Protein AF-A0A966MAI4-F1 (afdb_monomer_lite)

Secondary structure (DSSP, 8-state):
--------GGGGT--HHHHHHHHHHHHHT---S-SBHHHHHTSGGG---TTTT---S---B--S--EEEEETTEEEEEES-TTS----TTHHHHHHHHHHHHHHHTTSSS-TTSBGGGT--SSTT-STTTTT-BHHHHHTT-----SEETTEEGGGGTT--SSS-GGGGGGTTS--PPPPTT-

Structure (mmCIF, N/CA/C/O backbone):
data_AF-A0A966MAI4-F1
#
_entry.id   AF-A0A966MAI4-F1
#
loop_
_atom_site.group_PDB
_atom_site.id
_atom_site.type_symbol
_atom_site.label_atom_id
_atom_site.label_alt_id
_atom_site.label_comp_id
_atom_site.label_asym_id
_atom_site.label_entity_id
_atom_site.label_seq_id
_atom_site.pdbx_PDB_ins_code
_atom_site.Cartn_x
_atom_site.Cartn_y
_atom_site.Cartn_z
_atom_site.occupancy
_atom_site.B_iso_or_equiv
_atom_site.auth_seq_id
_atom_site.auth_comp_id
_atom_site.auth_asym_id
_atom_site.auth_atom_id
_atom_site.pdbx_PDB_model_num
ATOM 1 N N . MET A 1 1 ? -25.327 11.220 2.462 1.00 47.00 1 MET A N 1
ATOM 2 C CA . MET A 1 1 ? -24.409 10.538 3.396 1.00 47.00 1 MET A CA 1
ATOM 3 C C . MET A 1 1 ? -25.186 9.430 4.073 1.00 47.00 1 MET A C 1
ATOM 5 O O . MET A 1 1 ? -26.296 9.692 4.524 1.00 47.00 1 MET A O 1
ATOM 9 N N . LEU A 1 2 ? -24.660 8.207 4.081 1.00 50.66 2 LEU A N 1
ATOM 10 C CA . LEU A 1 2 ? -25.237 7.120 4.867 1.00 50.66 2 LEU A CA 1
ATOM 11 C C . LEU A 1 2 ? -24.965 7.445 6.340 1.00 50.66 2 LEU A C 1
ATOM 13 O O . LEU A 1 2 ? -23.823 7.390 6.777 1.00 50.66 2 LEU A O 1
ATOM 17 N N . SER A 1 3 ? -25.990 7.848 7.090 1.00 61.38 3 SER A N 1
ATOM 18 C CA . SER A 1 3 ? -25.879 7.924 8.547 1.00 61.38 3 SER A CA 1
ATOM 19 C C . SER A 1 3 ? -25.744 6.492 9.056 1.00 61.38 3 SER A C 1
ATOM 21 O O . SER A 1 3 ? -26.707 5.727 9.029 1.00 61.38 3 SER A O 1
ATOM 23 N N . LEU A 1 4 ? -24.530 6.095 9.438 1.00 68.56 4 LEU A N 1
ATOM 24 C CA . LEU A 1 4 ? -24.312 4.815 10.098 1.00 68.56 4 LEU A CA 1
ATOM 25 C C . LEU A 1 4 ? -24.897 4.921 11.509 1.00 68.56 4 LEU A C 1
ATOM 27 O O . LEU A 1 4 ? -24.335 5.589 12.375 1.00 68.56 4 LEU A O 1
ATOM 31 N N . SER A 1 5 ? -26.045 4.290 11.739 1.00 84.00 5 SER A N 1
ATOM 32 C CA . SER A 1 5 ? -26.618 4.184 13.078 1.00 84.00 5 SER A CA 1
ATOM 33 C C . SER A 1 5 ? -25.740 3.272 13.933 1.00 84.00 5 SER A C 1
ATOM 35 O O . SER A 1 5 ? -25.542 2.105 13.585 1.00 84.00 5 SER A O 1
ATOM 37 N N . SER A 1 6 ? -25.221 3.787 15.045 1.00 90.12 6 SER A N 1
ATOM 38 C CA . SER A 1 6 ? -24.519 2.967 16.030 1.00 90.12 6 SER A CA 1
ATOM 39 C C . SER A 1 6 ? -25.505 2.206 16.913 1.00 90.12 6 SER A C 1
ATOM 41 O O . SER A 1 6 ? -26.559 2.738 17.265 1.00 90.12 6 SER A O 1
ATOM 43 N N . ILE A 1 7 ? -25.133 0.998 17.321 1.00 94.50 7 ILE A N 1
ATOM 44 C CA . ILE A 1 7 ? -25.847 0.226 18.342 1.00 94.50 7 ILE A CA 1
ATOM 45 C C . ILE A 1 7 ? -25.054 0.187 19.648 1.00 94.50 7 ILE A C 1
ATOM 47 O O . ILE A 1 7 ? -23.832 0.344 19.650 1.00 94.50 7 ILE A O 1
ATOM 51 N N . GLU A 1 8 ? -25.750 -0.089 20.751 1.00 95.12 8 GLU A N 1
ATOM 52 C CA . GLU A 1 8 ? -25.111 -0.255 22.056 1.00 95.12 8 GLU A CA 1
ATOM 53 C C . GLU A 1 8 ? -24.144 -1.453 22.042 1.00 95.12 8 GLU A C 1
ATOM 55 O O . GLU A 1 8 ? -24.546 -2.560 21.650 1.00 95.12 8 GLU A O 1
ATOM 60 N N . PRO A 1 9 ? -22.887 -1.298 22.492 1.00 95.38 9 PRO A N 1
ATOM 61 C CA . PRO A 1 9 ? -21.878 -2.358 22.395 1.00 95.38 9 PRO A CA 1
ATOM 62 C C . PRO A 1 9 ? -22.282 -3.675 23.083 1.00 95.38 9 PRO A C 1
ATOM 64 O O . PRO A 1 9 ? -21.937 -4.765 22.609 1.00 95.38 9 PRO A O 1
ATOM 67 N N . GLN A 1 10 ? -23.088 -3.605 24.145 1.00 96.38 10 GLN A N 1
ATOM 68 C CA . GLN A 1 10 ? -23.608 -4.763 24.877 1.00 96.38 10 GLN A CA 1
ATOM 69 C C . GLN A 1 10 ? -24.490 -5.657 23.997 1.00 96.38 10 GLN A C 1
ATOM 71 O O . GLN A 1 10 ? -24.468 -6.877 24.164 1.00 96.38 10 GLN A O 1
ATOM 76 N N . GLN A 1 11 ? -25.205 -5.093 23.015 1.00 95.69 11 GLN A N 1
ATOM 77 C CA . GLN A 1 11 ? -26.067 -5.856 22.101 1.00 95.69 11 GLN A CA 1
ATOM 78 C C . GLN A 1 11 ? -25.271 -6.827 21.218 1.00 95.69 11 GLN A C 1
ATOM 80 O O . GLN A 1 11 ? -25.798 -7.836 20.753 1.00 95.69 11 GLN A O 1
ATOM 85 N N . VAL A 1 12 ? -23.975 -6.567 21.027 1.00 95.69 12 VAL A N 1
ATOM 86 C CA . VAL A 1 12 ? -23.047 -7.458 20.317 1.00 95.69 12 VAL A CA 1
ATOM 87 C C . VAL A 1 12 ? -22.003 -8.082 21.244 1.00 95.69 12 VAL A C 1
ATOM 89 O O . VAL A 1 12 ? -20.982 -8.595 20.780 1.00 95.69 12 VAL A O 1
ATOM 92 N N . GLY A 1 13 ? -22.270 -8.092 22.554 1.00 95.81 13 GLY A N 1
ATOM 93 C CA . GLY A 1 13 ? -21.437 -8.741 23.565 1.00 95.81 13 GLY A CA 1
ATOM 94 C C . GLY A 1 13 ? -20.098 -8.043 23.806 1.00 95.81 13 GLY A C 1
ATOM 95 O O . GLY A 1 13 ? -19.108 -8.713 24.110 1.00 95.81 13 GLY A O 1
ATOM 96 N N . VAL A 1 14 ? -20.019 -6.727 23.590 1.00 97.19 14 VAL A N 1
ATOM 97 C CA . VAL A 1 14 ? -18.867 -5.889 23.959 1.00 97.19 14 VAL A CA 1
ATOM 98 C C . VAL A 1 14 ? -19.176 -5.183 25.279 1.00 97.19 14 VAL A C 1
ATOM 100 O O . VAL A 1 14 ? -20.258 -4.634 25.455 1.00 97.19 14 VAL A O 1
ATOM 103 N N . GLN A 1 15 ? -18.223 -5.189 26.211 1.00 97.56 15 GLN A N 1
ATOM 104 C CA . GLN A 1 15 ? -18.342 -4.453 27.472 1.00 97.56 15 GLN A 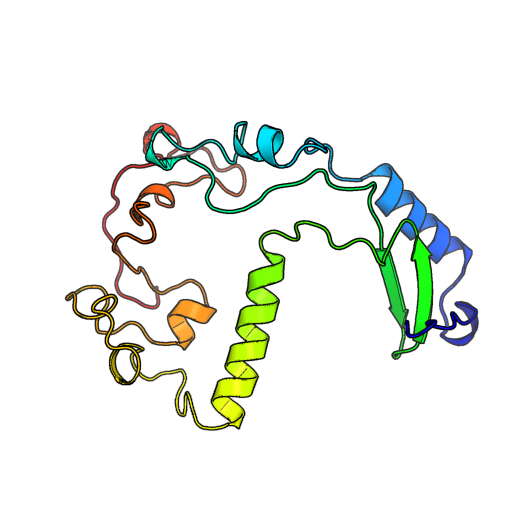CA 1
ATOM 105 C C . GLN A 1 15 ? -17.923 -2.988 27.265 1.00 97.56 15 GLN A C 1
ATOM 107 O O . GLN A 1 15 ? -16.791 -2.739 26.845 1.00 97.56 15 GLN A O 1
ATOM 112 N N . GLU A 1 16 ? -18.800 -2.031 27.591 1.00 95.62 16 GLU A N 1
ATOM 113 C CA . GLU A 1 16 ? -18.567 -0.589 27.361 1.00 95.62 16 GLU A CA 1
ATOM 114 C C . GLU A 1 16 ? -17.293 -0.073 28.038 1.00 95.62 16 GLU A C 1
ATOM 116 O O . GLU A 1 16 ? -16.552 0.719 27.459 1.00 95.62 16 GLU A O 1
ATOM 121 N N . GLU A 1 17 ? -17.000 -0.543 29.254 1.00 97.31 17 GLU A N 1
ATOM 122 C CA . GLU A 1 17 ? -15.830 -0.086 30.006 1.00 97.31 17 GLU A CA 1
ATOM 123 C C . GLU A 1 17 ? -14.518 -0.496 29.319 1.00 97.31 17 GLU A C 1
ATOM 125 O O . GLU A 1 17 ? -13.600 0.314 29.183 1.00 97.31 17 GLU A O 1
ATOM 130 N N . LEU A 1 18 ? -14.431 -1.741 28.836 1.00 97.62 18 LEU A N 1
ATOM 131 C CA . LEU A 1 18 ? -13.253 -2.232 28.118 1.00 97.62 18 LEU A CA 1
ATOM 132 C C . LEU A 1 18 ? -13.105 -1.547 26.756 1.00 97.62 18 LEU A C 1
ATOM 134 O O . LEU A 1 18 ? -11.994 -1.183 26.373 1.00 97.62 18 LEU A O 1
ATOM 138 N N . LEU A 1 19 ? -14.221 -1.322 26.054 1.00 97.19 19 LEU A N 1
ATOM 139 C CA . LEU A 1 19 ? -14.237 -0.578 24.796 1.00 97.19 19 LEU A CA 1
ATOM 140 C C . LEU A 1 19 ? -13.724 0.853 24.991 1.00 97.19 19 LEU A C 1
ATOM 142 O O . LEU A 1 19 ? -12.859 1.310 24.247 1.00 97.19 19 LEU A O 1
ATOM 146 N N . SER A 1 20 ? -14.205 1.535 26.030 1.00 96.88 20 SER A N 1
ATOM 147 C CA . SER A 1 20 ? -13.781 2.894 26.369 1.00 96.88 20 SER A CA 1
ATOM 148 C C . SER A 1 20 ? -12.290 2.959 26.705 1.00 96.88 20 SER A C 1
ATOM 150 O O . SER A 1 20 ? -11.601 3.866 26.240 1.00 96.88 20 SER A O 1
ATOM 152 N N . LYS A 1 21 ? -11.757 1.974 27.446 1.00 98.25 21 LYS A N 1
ATOM 153 C CA . LYS A 1 21 ? -10.312 1.865 27.722 1.00 98.25 21 LYS A CA 1
ATOM 154 C C . LYS A 1 21 ? -9.496 1.672 26.441 1.00 98.25 21 LYS A C 1
ATOM 156 O O . LYS A 1 21 ? -8.474 2.332 26.283 1.00 98.25 21 LYS A O 1
ATOM 161 N N . ALA A 1 22 ? -9.951 0.821 25.520 1.00 97.19 22 ALA A N 1
ATOM 162 C CA . ALA A 1 22 ? -9.273 0.591 24.243 1.00 97.19 22 ALA A CA 1
ATOM 163 C C . ALA A 1 22 ? -9.257 1.848 23.355 1.00 97.19 22 ALA A C 1
ATOM 165 O O . ALA A 1 22 ? -8.225 2.186 22.781 1.00 97.19 22 ALA A O 1
ATOM 166 N N . ILE A 1 23 ? -10.375 2.577 23.284 1.00 97.38 23 ILE A N 1
ATOM 167 C CA . ILE A 1 23 ? -10.464 3.832 22.523 1.00 97.38 23 ILE A CA 1
ATOM 168 C C . ILE A 1 23 ? -9.572 4.900 23.144 1.00 97.38 23 ILE A C 1
ATOM 170 O O . ILE A 1 23 ? -8.817 5.556 22.430 1.00 97.38 23 ILE A O 1
ATOM 174 N N . LYS A 1 24 ? -9.608 5.046 24.474 1.00 97.81 24 LYS A N 1
ATOM 175 C CA . LYS A 1 24 ? -8.710 5.962 25.176 1.00 97.81 24 LYS A CA 1
ATOM 176 C C . LYS A 1 24 ? -7.249 5.628 24.883 1.00 97.81 24 LYS A C 1
ATOM 178 O O . LYS A 1 24 ? -6.490 6.529 24.557 1.00 97.81 24 LYS A O 1
ATOM 183 N N . PHE A 1 25 ? -6.874 4.350 24.934 1.00 97.62 25 PHE A N 1
ATOM 184 C CA . PHE A 1 25 ? -5.523 3.922 24.587 1.00 97.62 25 PHE A CA 1
ATOM 185 C C . PHE A 1 25 ? -5.145 4.327 23.155 1.00 97.62 25 PHE A C 1
ATOM 187 O O . PHE A 1 25 ? -4.063 4.869 22.954 1.00 97.62 25 PHE A O 1
ATOM 194 N N . ALA A 1 26 ? -6.028 4.124 22.172 1.00 96.38 26 ALA A N 1
ATOM 195 C CA . ALA A 1 26 ? -5.772 4.521 20.787 1.00 96.38 26 ALA A CA 1
ATOM 196 C C . ALA A 1 26 ? -5.602 6.044 20.623 1.00 96.38 26 ALA A C 1
ATOM 198 O O . ALA A 1 26 ? -4.718 6.482 19.892 1.00 96.38 26 ALA A O 1
ATOM 199 N N . ILE A 1 27 ? -6.418 6.843 21.319 1.00 96.12 27 ILE A N 1
ATOM 200 C CA . ILE A 1 27 ? -6.328 8.311 21.309 1.00 96.12 27 ILE A CA 1
ATOM 201 C C . ILE A 1 27 ? -5.032 8.784 21.981 1.00 96.12 27 ILE A C 1
ATOM 203 O O . ILE A 1 27 ? -4.331 9.632 21.435 1.00 96.12 27 ILE A O 1
ATOM 207 N N . ASP A 1 28 ? -4.693 8.224 23.143 1.00 96.69 28 ASP A N 1
ATOM 208 C CA . ASP A 1 28 ? -3.509 8.616 23.914 1.00 96.69 28 ASP A CA 1
ATOM 209 C C . ASP A 1 28 ? -2.192 8.218 23.214 1.00 96.69 28 ASP A C 1
ATOM 211 O O . ASP A 1 28 ? -1.160 8.838 23.457 1.00 96.69 28 ASP A O 1
ATOM 215 N N . ASN A 1 29 ? -2.218 7.200 22.343 1.00 96.19 29 ASN A N 1
ATOM 216 C CA . ASN A 1 29 ? -1.053 6.685 21.609 1.00 96.19 29 ASN A CA 1
ATOM 217 C C . ASN A 1 29 ? -1.097 7.034 20.113 1.00 96.19 29 ASN A C 1
ATOM 219 O O . ASN A 1 29 ? -0.560 6.302 19.278 1.00 96.19 29 ASN A O 1
ATOM 223 N N . GLU A 1 30 ? -1.757 8.133 19.746 1.00 92.50 30 GLU A N 1
ATOM 224 C CA . GLU A 1 30 ? -1.787 8.564 18.354 1.00 92.50 30 GLU A CA 1
ATOM 225 C C . GLU A 1 30 ? -0.372 8.861 17.817 1.00 92.50 30 GLU A C 1
ATOM 227 O O . GLU A 1 30 ? 0.524 9.300 18.546 1.00 92.50 30 GLU A O 1
ATOM 232 N N . SER A 1 31 ? -0.182 8.656 16.508 1.00 89.69 31 SER A N 1
ATOM 233 C CA . SER A 1 31 ? 1.074 8.961 15.819 1.00 89.69 31 SER A CA 1
ATOM 234 C C . SER A 1 31 ? 1.515 10.404 16.070 1.00 89.69 31 SER A C 1
ATOM 236 O O . SER A 1 31 ? 0.743 11.342 15.858 1.00 89.69 31 SER A O 1
ATOM 238 N N . GLN A 1 32 ? 2.786 10.562 16.442 1.00 89.81 32 GLN A N 1
ATOM 239 C CA . GLN A 1 32 ? 3.456 11.853 16.629 1.00 89.81 32 GLN A CA 1
ATOM 240 C C . GLN A 1 32 ? 3.975 12.455 15.313 1.00 89.81 32 GLN A C 1
ATOM 242 O O . GLN A 1 32 ? 4.616 13.501 15.324 1.00 89.81 32 GLN A O 1
ATOM 247 N N . MET A 1 33 ? 3.720 11.799 14.174 1.00 88.75 33 MET A N 1
ATOM 248 C CA . MET A 1 33 ? 4.070 12.329 12.858 1.00 88.75 33 MET A CA 1
ATOM 249 C C . MET A 1 33 ? 3.431 13.704 12.648 1.00 88.75 33 MET A C 1
ATOM 251 O O . MET A 1 33 ? 2.268 13.909 13.027 1.00 88.75 33 MET A O 1
ATOM 255 N N . ASP A 1 34 ? 4.180 14.601 11.999 1.00 91.50 34 ASP A N 1
ATOM 256 C CA . ASP A 1 34 ? 3.735 15.957 11.687 1.00 91.50 34 ASP A CA 1
ATOM 257 C C . ASP A 1 34 ? 2.335 15.945 11.045 1.00 91.50 34 ASP A C 1
ATOM 259 O O . ASP A 1 34 ? 1.966 15.052 10.270 1.00 91.50 34 ASP A O 1
ATOM 263 N N . ARG A 1 35 ? 1.507 16.913 11.444 1.00 92.19 35 ARG A N 1
ATOM 264 C CA . ARG A 1 35 ? 0.163 17.080 10.889 1.00 92.19 35 ARG A CA 1
ATOM 265 C C . ARG A 1 35 ? 0.230 17.631 9.475 1.00 92.19 35 ARG A C 1
ATOM 267 O O . ARG A 1 35 ? -0.678 17.359 8.695 1.00 92.19 35 ARG A O 1
ATOM 274 N N . ASP A 1 36 ? 1.267 18.393 9.149 1.00 93.56 36 ASP A N 1
ATOM 275 C CA . ASP A 1 36 ? 1.599 18.737 7.776 1.00 93.56 36 ASP A CA 1
ATOM 276 C C . ASP A 1 36 ? 2.284 17.542 7.099 1.00 93.56 36 ASP A C 1
ATOM 278 O O . ASP A 1 36 ? 3.446 17.235 7.359 1.00 93.56 36 ASP A O 1
ATOM 282 N N . ILE A 1 37 ? 1.553 16.852 6.219 1.00 92.56 37 ILE A N 1
ATOM 283 C CA . ILE A 1 37 ? 2.092 15.700 5.487 1.00 92.56 37 ILE A CA 1
ATOM 284 C C . ILE A 1 37 ? 3.232 16.112 4.549 1.00 92.56 37 ILE A C 1
ATOM 286 O O . ILE A 1 37 ? 4.140 15.317 4.335 1.00 92.56 37 ILE A O 1
ATOM 290 N N . GLY A 1 38 ? 3.225 17.336 4.012 1.00 91.38 38 GLY A N 1
ATOM 291 C CA . GLY A 1 38 ? 4.340 17.828 3.205 1.00 91.38 38 GLY A CA 1
ATOM 292 C C . GLY A 1 38 ? 5.617 17.895 4.035 1.00 91.38 38 GLY A C 1
ATOM 293 O O . GLY A 1 38 ? 6.613 17.269 3.681 1.00 91.38 38 GLY A O 1
ATOM 294 N N . ALA A 1 39 ? 5.545 18.548 5.197 1.00 90.44 39 ALA A N 1
ATOM 295 C CA . ALA A 1 39 ? 6.676 18.639 6.118 1.00 90.44 39 ALA A CA 1
ATOM 296 C C . ALA A 1 39 ? 7.107 17.270 6.680 1.00 90.44 39 ALA A C 1
ATOM 298 O O . ALA A 1 39 ? 8.298 17.053 6.910 1.00 90.44 39 ALA A O 1
ATOM 299 N N . ALA A 1 40 ? 6.163 16.342 6.890 1.00 89.19 40 ALA A N 1
ATOM 300 C CA . ALA A 1 40 ? 6.459 14.975 7.320 1.00 89.19 40 ALA A CA 1
ATOM 301 C C . ALA A 1 40 ? 7.265 14.196 6.270 1.00 89.19 40 ALA A C 1
ATOM 303 O O . ALA A 1 40 ? 8.167 13.449 6.632 1.00 89.19 40 ALA A O 1
ATOM 304 N N . LEU A 1 41 ? 6.942 14.360 4.983 1.00 87.69 41 LEU A N 1
ATOM 305 C CA . LEU A 1 41 ? 7.624 13.668 3.885 1.00 87.69 41 LEU A CA 1
ATOM 306 C C . LEU A 1 41 ? 9.024 14.230 3.606 1.00 87.69 41 LEU A C 1
ATOM 308 O O . LEU A 1 41 ? 9.886 13.503 3.127 1.00 87.69 41 LEU A O 1
ATOM 312 N N . GLU A 1 42 ? 9.271 15.498 3.934 1.00 84.31 42 GLU A N 1
ATOM 313 C CA . GLU A 1 42 ? 10.581 16.144 3.775 1.00 84.31 42 GLU A CA 1
ATOM 314 C C . GLU A 1 42 ? 11.595 15.770 4.870 1.00 84.31 42 GLU A C 1
ATOM 316 O O . GLU A 1 42 ? 12.739 16.218 4.819 1.00 84.31 42 GLU A O 1
ATOM 321 N N . LYS A 1 43 ? 11.199 14.992 5.886 1.00 78.38 43 LYS A N 1
ATOM 322 C CA . LYS A 1 43 ? 12.019 14.729 7.076 1.00 78.38 43 LYS A CA 1
ATOM 323 C C . LYS A 1 43 ? 12.004 13.255 7.483 1.00 78.38 43 LYS A C 1
ATOM 325 O O . LYS A 1 43 ? 11.044 12.519 7.261 1.00 78.38 43 LYS A O 1
ATOM 330 N N . GLY A 1 44 ? 13.051 12.836 8.191 1.00 69.69 44 GLY A N 1
ATOM 331 C CA . GLY A 1 44 ? 13.091 11.547 8.887 1.00 69.69 44 GLY A CA 1
ATOM 332 C C . GLY A 1 44 ? 13.101 10.346 7.938 1.00 69.69 44 GLY A C 1
ATOM 333 O O . GLY A 1 44 ? 13.834 10.324 6.956 1.00 69.69 44 GLY A O 1
ATOM 334 N N . HIS A 1 45 ? 12.286 9.326 8.226 1.00 67.12 45 HIS A N 1
ATOM 335 C CA . HIS A 1 45 ? 12.257 8.062 7.468 1.00 67.12 45 HIS A CA 1
ATOM 336 C C . HIS A 1 45 ? 11.797 8.197 6.003 1.00 67.12 45 HIS A C 1
ATOM 338 O O . HIS A 1 45 ? 11.971 7.267 5.209 1.00 67.12 45 HIS A O 1
ATOM 344 N N . PHE A 1 46 ? 11.192 9.332 5.644 1.00 75.75 46 PHE A N 1
ATOM 345 C CA . PHE A 1 46 ? 10.694 9.604 4.296 1.00 75.75 46 PHE A CA 1
ATOM 346 C C . PHE A 1 46 ? 11.672 10.413 3.438 1.00 75.75 46 PHE A C 1
ATOM 348 O O . PHE A 1 46 ? 11.477 10.500 2.230 1.00 75.75 46 PHE A O 1
ATOM 355 N N . GLU A 1 47 ? 12.727 10.969 4.039 1.00 75.06 47 GLU A N 1
ATOM 356 C CA . GLU A 1 47 ? 13.698 11.803 3.336 1.00 75.06 47 GLU A CA 1
ATOM 357 C C . GLU A 1 47 ? 14.505 10.955 2.349 1.00 75.06 47 GLU A C 1
ATOM 359 O O . GLU A 1 47 ? 15.270 10.090 2.771 1.00 75.06 47 GLU A O 1
ATOM 364 N N . GLU A 1 48 ? 14.353 11.201 1.048 1.00 74.75 48 GLU A N 1
ATOM 365 C CA . GLU A 1 48 ? 15.192 10.611 -0.003 1.00 74.75 48 GLU A CA 1
ATOM 366 C C . GLU A 1 48 ? 16.144 11.666 -0.596 1.00 74.75 48 GLU A C 1
ATOM 368 O O . GLU A 1 48 ? 15.813 12.858 -0.599 1.00 74.75 48 GLU A O 1
ATOM 373 N N . PRO A 1 49 ? 17.293 11.265 -1.178 1.00 72.69 49 PRO A N 1
ATOM 374 C CA . PRO A 1 49 ? 18.231 12.201 -1.794 1.00 72.69 49 PRO A CA 1
ATOM 375 C C . PRO A 1 49 ? 17.569 13.077 -2.867 1.00 72.69 49 PRO A C 1
ATOM 377 O O . PRO A 1 49 ? 16.853 12.586 -3.743 1.00 72.69 49 PRO A O 1
ATOM 380 N N . TRP A 1 50 ? 17.828 14.384 -2.846 1.00 60.94 50 TRP A N 1
ATOM 381 C CA . TRP A 1 50 ? 17.349 15.305 -3.884 1.00 60.94 50 TRP A CA 1
ATOM 382 C C . TRP A 1 50 ? 18.140 15.103 -5.196 1.00 60.94 50 TRP A C 1
ATOM 384 O O . TRP A 1 50 ? 19.356 14.916 -5.122 1.00 60.94 50 TRP A O 1
ATOM 394 N N . PRO A 1 51 ? 17.523 15.148 -6.401 1.00 69.81 51 PRO A N 1
ATOM 395 C CA . PRO A 1 51 ? 16.120 15.464 -6.725 1.00 69.81 51 PRO A CA 1
ATOM 396 C C . PRO A 1 51 ? 15.115 14.313 -6.588 1.00 69.81 51 PRO A C 1
ATOM 398 O O . PRO A 1 51 ? 13.917 14.527 -6.778 1.00 69.81 51 PRO A O 1
ATOM 401 N N . ILE A 1 52 ? 15.561 13.102 -6.264 1.00 80.50 52 ILE A N 1
ATOM 402 C CA . ILE A 1 52 ? 14.716 11.901 -6.268 1.00 80.50 52 ILE A CA 1
ATOM 403 C C . ILE A 1 52 ? 13.660 11.950 -5.156 1.00 80.50 52 ILE A C 1
ATOM 405 O O . ILE A 1 52 ? 12.540 11.486 -5.357 1.00 80.50 52 ILE A O 1
ATOM 409 N N . GLY A 1 53 ? 13.952 12.596 -4.026 1.00 79.31 53 GLY A N 1
ATOM 410 C CA . GLY A 1 53 ? 13.004 12.808 -2.927 1.00 79.31 53 GLY A CA 1
ATOM 411 C C . GLY A 1 53 ? 11.898 13.825 -3.173 1.00 79.31 53 GLY A C 1
ATOM 412 O O . GLY A 1 53 ? 11.088 14.065 -2.284 1.00 79.31 53 GLY A O 1
ATOM 413 N N . LYS A 1 54 ? 11.804 14.415 -4.370 1.00 85.88 54 LYS A N 1
ATOM 414 C CA . LYS A 1 54 ? 10.706 15.331 -4.688 1.00 85.88 54 LYS A CA 1
ATOM 415 C C . LYS A 1 54 ? 9.350 14.620 -4.574 1.00 85.88 54 LYS A C 1
ATOM 417 O O . LYS A 1 54 ? 9.098 13.642 -5.286 1.00 85.88 54 LYS A O 1
ATOM 422 N N . THR A 1 55 ? 8.465 15.155 -3.736 1.00 87.44 55 THR A N 1
ATOM 423 C CA . THR A 1 55 ? 7.075 14.701 -3.598 1.00 87.44 55 THR A CA 1
ATOM 424 C C . THR A 1 55 ? 6.330 14.791 -4.929 1.00 87.44 55 THR A C 1
ATOM 426 O O . THR A 1 55 ? 6.419 15.793 -5.644 1.00 87.44 55 THR A O 1
ATOM 429 N N . ILE A 1 56 ? 5.584 13.734 -5.259 1.00 88.12 56 ILE A N 1
ATOM 430 C CA . ILE A 1 56 ? 4.738 13.663 -6.453 1.00 88.12 56 ILE A CA 1
ATOM 431 C C . ILE A 1 56 ? 3.275 13.685 -6.017 1.00 88.12 56 ILE A C 1
ATOM 433 O O . ILE A 1 56 ? 2.853 12.865 -5.205 1.00 88.12 56 ILE A O 1
ATOM 437 N N . GLY A 1 57 ? 2.501 14.600 -6.600 1.00 90.44 57 GLY A N 1
ATOM 438 C CA . GLY A 1 57 ? 1.077 14.744 -6.317 1.00 90.44 57 GLY A CA 1
ATOM 439 C C . GLY A 1 57 ? 0.767 15.627 -5.099 1.00 90.44 57 GLY A C 1
ATOM 440 O O . GLY A 1 57 ? 1.671 16.178 -4.469 1.00 90.44 57 GLY A O 1
ATOM 441 N N . PRO A 1 58 ? -0.528 15.824 -4.804 1.00 91.19 58 PRO A N 1
ATOM 442 C CA . PRO A 1 58 ? -0.973 16.712 -3.742 1.00 91.19 58 PRO A CA 1
ATOM 443 C C . PRO A 1 58 ? -0.754 16.099 -2.356 1.00 91.19 58 PRO A C 1
ATOM 445 O O . PRO A 1 58 ? -1.007 14.917 -2.125 1.00 91.19 58 PRO A O 1
ATOM 448 N N . VAL A 1 59 ? -0.377 16.952 -1.410 1.00 92.50 59 VAL A N 1
ATOM 449 C CA . VAL A 1 59 ? -0.353 16.654 0.025 1.00 92.50 59 VAL A CA 1
ATOM 450 C C . VAL A 1 59 ? -1.235 17.657 0.759 1.00 92.50 59 VAL A C 1
ATOM 452 O O . VAL A 1 59 ? -1.518 18.741 0.248 1.00 92.50 59 VAL A O 1
ATOM 455 N N . LYS A 1 60 ? -1.707 17.290 1.948 1.00 93.25 60 LYS A N 1
ATOM 456 C CA . LYS A 1 60 ? -2.526 18.165 2.788 1.00 93.25 60 LYS A CA 1
ATOM 457 C C . LYS A 1 60 ? -2.309 17.865 4.262 1.00 93.25 60 LYS A C 1
ATOM 459 O O . LYS A 1 60 ? -1.795 16.804 4.603 1.00 93.25 60 LYS A O 1
ATOM 464 N N . HIS A 1 61 ? -2.778 18.756 5.127 1.00 94.62 61 HIS A N 1
ATOM 465 C CA . HIS A 1 61 ? -2.782 18.494 6.560 1.00 94.62 61 HIS A CA 1
ATOM 466 C C . HIS A 1 61 ? -3.723 17.340 6.926 1.00 94.62 61 HIS A C 1
ATOM 468 O O . HIS A 1 61 ? -4.864 17.272 6.442 1.00 94.62 61 HIS A O 1
ATOM 474 N N . ARG A 1 62 ? -3.253 16.473 7.828 1.00 92.31 62 ARG A N 1
ATOM 475 C CA . ARG A 1 62 ? -4.075 15.431 8.448 1.00 92.31 62 ARG A CA 1
ATOM 476 C C . ARG A 1 62 ? -4.834 15.950 9.664 1.00 92.31 62 ARG A C 1
ATOM 478 O O . ARG A 1 62 ? -4.326 16.810 10.390 1.00 92.31 62 ARG A O 1
ATOM 485 N N . LYS A 1 63 ? -6.038 15.425 9.911 1.00 91.69 63 LYS A N 1
ATOM 486 C CA . LYS A 1 63 ? -6.795 15.726 11.140 1.00 91.69 63 LYS A CA 1
ATOM 487 C C . LYS A 1 63 ? -6.287 14.883 12.310 1.00 91.69 63 LYS A C 1
ATOM 489 O O . LYS A 1 63 ? -5.370 14.078 12.152 1.00 91.69 63 LYS A O 1
ATOM 494 N N . ALA A 1 64 ? -6.842 15.129 13.500 1.00 89.88 64 ALA A N 1
ATOM 495 C CA . ALA A 1 64 ? -6.670 14.258 14.661 1.00 89.88 64 ALA A CA 1
ATOM 496 C C . ALA A 1 64 ? -7.113 12.824 14.335 1.00 89.88 64 ALA A C 1
ATOM 498 O O . ALA A 1 64 ? -7.984 12.631 13.485 1.00 89.88 64 ALA A O 1
ATOM 499 N N . GLY A 1 65 ? -6.532 11.839 15.021 1.00 91.62 65 GLY A N 1
ATOM 500 C CA . GLY A 1 65 ? -6.854 10.434 14.803 1.00 91.62 65 GLY A CA 1
ATOM 501 C C . GLY A 1 65 ? -8.352 10.163 14.946 1.00 91.62 65 GLY A C 1
ATOM 502 O O . GLY A 1 65 ? -8.983 10.570 15.925 1.00 91.62 65 GLY A O 1
ATOM 503 N N . SER A 1 66 ? -8.911 9.461 13.967 1.00 94.50 66 SER A N 1
ATOM 504 C CA . SER A 1 66 ? -10.290 8.987 13.977 1.00 94.50 66 SER A CA 1
ATOM 505 C C . SER A 1 66 ? -10.328 7.465 13.914 1.00 94.50 66 SER A C 1
ATOM 507 O O . SER A 1 66 ? -9.333 6.806 13.598 1.00 94.50 66 SER A O 1
ATOM 509 N N . GLY A 1 67 ? -11.472 6.886 14.254 1.00 94.62 67 GLY A N 1
ATOM 510 C CA . GLY A 1 67 ? -11.635 5.448 14.165 1.00 94.62 67 GLY A CA 1
ATOM 511 C C . GLY A 1 67 ? -13.077 4.997 14.234 1.00 94.62 67 GLY A C 1
ATOM 512 O O . GLY A 1 67 ? -13.972 5.713 14.686 1.00 94.62 67 GLY A O 1
ATOM 513 N N . VAL A 1 68 ? -13.276 3.779 13.747 1.00 95.50 68 VAL A N 1
ATOM 514 C CA . VAL A 1 68 ? -14.563 3.105 13.637 1.00 95.50 68 VAL A CA 1
ATOM 515 C C . VAL A 1 68 ? -14.378 1.698 14.179 1.00 95.50 68 VAL A C 1
ATOM 517 O O . VAL A 1 68 ? -13.452 0.995 13.778 1.00 95.50 68 VAL A O 1
ATOM 520 N N . ILE A 1 69 ? -15.261 1.269 15.076 1.00 96.06 69 ILE A N 1
ATOM 521 C CA . ILE A 1 69 ? -15.293 -0.117 15.540 1.00 96.06 69 ILE A CA 1
ATOM 522 C C . ILE A 1 69 ? -16.604 -0.735 15.086 1.00 96.06 69 ILE A C 1
ATOM 524 O O . ILE A 1 69 ? -17.689 -0.269 15.442 1.00 96.06 69 ILE A O 1
ATOM 528 N N . LEU A 1 70 ? -16.480 -1.813 14.314 1.00 95.19 70 LEU A N 1
ATOM 529 C CA . LEU A 1 70 ? -17.594 -2.658 13.918 1.00 95.19 70 LEU A CA 1
ATOM 530 C C . LEU A 1 70 ? -17.477 -4.022 14.591 1.00 95.19 70 LEU A C 1
ATOM 532 O O . LEU A 1 70 ? -16.389 -4.586 14.703 1.00 95.19 70 LEU A O 1
ATOM 536 N N . ARG A 1 71 ? -18.613 -4.601 14.978 1.00 94.94 71 ARG A N 1
ATOM 537 C CA . ARG A 1 71 ? -18.691 -6.003 15.399 1.00 94.94 71 ARG A CA 1
ATOM 538 C C . ARG A 1 71 ? -19.918 -6.649 14.779 1.00 94.94 71 ARG A C 1
ATOM 540 O O . ARG A 1 71 ? -21.017 -6.120 14.883 1.00 94.94 71 ARG A O 1
ATOM 547 N N . LYS A 1 72 ? -19.726 -7.801 14.125 1.00 93.25 72 LYS A N 1
ATOM 548 C CA . LYS A 1 72 ? -20.786 -8.512 13.377 1.00 93.25 72 LYS A CA 1
ATOM 549 C C . LYS A 1 72 ? -21.491 -7.612 12.343 1.00 93.25 72 LYS A C 1
ATOM 551 O 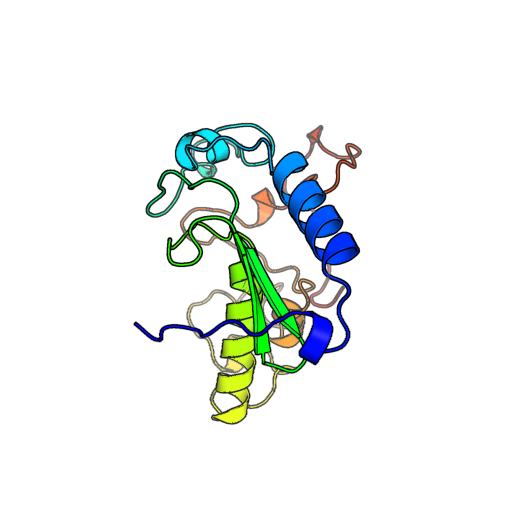O . LYS A 1 72 ? -22.707 -7.656 12.202 1.00 93.25 72 LYS A O 1
ATOM 556 N N . GLY A 1 73 ? -20.723 -6.760 11.662 1.00 93.06 73 GLY A N 1
ATOM 557 C CA . GLY A 1 73 ? -21.243 -5.814 10.668 1.00 93.06 73 GLY A CA 1
ATOM 558 C C . GLY A 1 73 ? -22.013 -4.620 11.244 1.00 93.06 73 GLY A C 1
ATOM 559 O O . GLY A 1 73 ? -22.509 -3.811 10.472 1.00 93.06 73 GLY A O 1
ATOM 560 N N . GLN A 1 74 ? -22.110 -4.487 12.570 1.00 94.06 74 GLN A N 1
ATOM 561 C CA . GLN A 1 74 ? -22.786 -3.370 13.227 1.00 94.06 74 GLN A CA 1
ATOM 562 C C . GLN A 1 74 ? -21.772 -2.353 13.738 1.00 94.06 74 GLN A C 1
ATOM 564 O O . GLN A 1 74 ? -20.777 -2.733 14.364 1.00 94.06 74 GLN A O 1
ATOM 569 N N . LEU A 1 75 ? -22.036 -1.070 13.495 1.00 95.62 75 LEU A N 1
ATOM 570 C CA . LEU A 1 75 ? -21.262 0.022 14.071 1.00 95.62 75 LEU A CA 1
ATOM 571 C C . LEU A 1 75 ? -21.551 0.113 15.570 1.00 95.62 75 LEU A C 1
ATOM 573 O O . LEU A 1 75 ? -22.709 0.227 15.959 1.00 95.62 75 LEU A O 1
ATOM 577 N N . ILE A 1 76 ? -20.513 0.107 16.404 1.00 96.19 76 ILE A N 1
ATOM 578 C CA . ILE A 1 76 ? -20.683 0.231 17.861 1.00 96.19 76 ILE A CA 1
ATOM 579 C C . ILE A 1 76 ? -20.072 1.503 18.440 1.00 96.19 76 ILE A C 1
ATOM 581 O O . ILE A 1 76 ? -20.528 1.999 19.466 1.00 96.19 76 ILE A O 1
ATOM 585 N N . LYS A 1 77 ? -19.033 2.050 17.804 1.00 96.12 77 LYS A N 1
ATOM 586 C CA . LYS A 1 77 ? -18.412 3.298 18.248 1.00 96.12 77 LYS A CA 1
ATOM 587 C C . LYS A 1 77 ? -17.619 3.946 17.128 1.00 96.12 77 LYS A C 1
ATOM 589 O O . LYS A 1 77 ? -17.007 3.256 16.311 1.00 96.12 77 LYS A O 1
ATOM 594 N N . THR A 1 78 ? -17.582 5.268 17.163 1.00 95.62 78 THR A N 1
ATOM 595 C CA . THR A 1 78 ? -16.645 6.095 16.409 1.00 95.62 78 THR A CA 1
ATOM 596 C C . THR A 1 78 ? -15.973 7.091 17.346 1.00 95.62 78 THR A C 1
ATOM 598 O O . THR A 1 78 ? -16.477 7.380 18.435 1.00 95.62 78 THR A O 1
ATOM 601 N N . TRP A 1 79 ? -14.827 7.616 16.930 1.00 95.31 79 TRP A N 1
ATOM 602 C CA . TRP A 1 79 ? -14.221 8.809 17.518 1.00 95.31 79 TRP A CA 1
ATOM 603 C C . TRP A 1 79 ? -13.514 9.613 16.427 1.00 95.31 79 TRP A C 1
ATOM 605 O O . TRP A 1 79 ? -13.149 9.067 15.384 1.00 95.31 79 TRP A O 1
ATOM 615 N N . GLY A 1 80 ? -13.319 10.909 16.671 1.00 93.81 80 GLY A N 1
ATOM 616 C CA . GLY A 1 80 ? -12.754 11.828 15.683 1.00 93.81 80 GLY A CA 1
ATOM 617 C C . GLY A 1 80 ? -13.681 12.068 14.485 1.00 93.81 80 GLY A C 1
ATOM 618 O O . GLY A 1 80 ? -14.872 11.762 14.522 1.00 93.81 80 GLY A O 1
ATOM 619 N N . ASP A 1 81 ? -13.122 12.645 13.423 1.00 93.00 81 ASP A N 1
ATOM 620 C CA . ASP A 1 81 ? -13.831 12.891 12.166 1.00 93.00 81 ASP A CA 1
ATOM 621 C C . ASP A 1 81 ? -13.575 11.735 11.190 1.00 93.00 81 ASP A C 1
ATOM 623 O O . ASP A 1 81 ? -12.536 11.676 10.532 1.00 93.00 81 ASP A O 1
ATOM 627 N N . VAL A 1 82 ? -14.504 10.781 11.150 1.00 92.88 82 VAL A N 1
ATOM 628 C CA . VAL A 1 82 ? -14.403 9.570 10.314 1.00 92.88 82 VAL A CA 1
ATOM 629 C C . VAL A 1 82 ? -14.768 9.814 8.846 1.00 92.88 82 VAL A C 1
ATOM 631 O O . VAL A 1 82 ? -14.501 8.960 8.008 1.00 92.88 82 VAL A O 1
ATOM 634 N N . GLU A 1 83 ? -15.346 10.974 8.526 1.00 92.00 83 GLU A N 1
ATOM 635 C CA . GLU A 1 83 ? -15.715 11.364 7.158 1.00 92.00 83 GLU A CA 1
ATOM 636 C C . GLU A 1 83 ? -14.600 12.173 6.476 1.00 92.00 83 GLU A C 1
ATOM 638 O O . GLU A 1 83 ? -14.633 12.423 5.267 1.00 92.00 83 GLU A O 1
ATOM 643 N N . TYR A 1 84 ? -13.587 12.604 7.233 1.00 92.25 84 TYR A N 1
ATOM 644 C CA . TYR A 1 84 ? -12.450 13.310 6.668 1.00 92.25 84 TYR A CA 1
ATOM 645 C C . TYR A 1 84 ? -11.544 12.357 5.883 1.00 92.25 84 TYR A C 1
ATOM 647 O O . TYR A 1 84 ? -10.984 11.404 6.415 1.00 92.25 84 TYR A O 1
ATOM 655 N N . VAL A 1 85 ? -11.359 12.651 4.597 1.00 91.75 85 VAL A N 1
ATOM 656 C CA . VAL A 1 85 ? -10.499 11.863 3.706 1.00 91.75 85 VAL A CA 1
ATOM 657 C C . VAL A 1 85 ? -9.034 12.153 4.011 1.00 91.75 85 VAL A C 1
ATOM 659 O O . VAL A 1 85 ? -8.516 13.160 3.543 1.00 91.75 85 VAL A O 1
ATOM 662 N N . ASP A 1 86 ? -8.358 11.312 4.783 1.00 90.81 86 ASP A N 1
ATOM 663 C CA . ASP A 1 86 ? -6.943 11.497 5.125 1.00 90.81 86 ASP A CA 1
ATOM 664 C C . ASP A 1 86 ? -5.967 10.782 4.174 1.00 90.81 86 ASP A C 1
ATOM 666 O O . ASP A 1 86 ? -6.348 9.892 3.416 1.00 90.81 86 ASP A O 1
ATOM 670 N N . MET A 1 87 ? -4.685 11.171 4.206 1.00 89.69 87 MET A N 1
ATOM 671 C CA . MET A 1 87 ? -3.617 10.386 3.572 1.00 89.69 87 MET A CA 1
ATOM 672 C C . MET A 1 87 ? -3.445 9.074 4.346 1.00 89.69 87 MET A C 1
ATOM 674 O O . MET A 1 87 ? -3.078 9.086 5.519 1.00 89.69 87 MET A O 1
ATOM 678 N N . THR A 1 88 ? -3.674 7.936 3.691 1.00 89.50 88 THR A N 1
ATOM 679 C CA . THR A 1 88 ? -3.682 6.615 4.344 1.00 89.50 88 THR A CA 1
ATOM 680 C C . THR A 1 88 ? -2.410 5.788 4.111 1.00 89.50 88 THR A C 1
ATOM 682 O O . THR A 1 88 ? -2.331 4.637 4.545 1.00 89.50 88 THR A O 1
ATOM 685 N N . PHE A 1 89 ? -1.415 6.347 3.411 1.00 89.50 89 PHE A N 1
ATOM 686 C CA . PHE A 1 89 ? -0.144 5.690 3.078 1.00 89.50 89 PHE A CA 1
ATOM 687 C C . PHE A 1 89 ? -0.351 4.268 2.518 1.00 89.50 89 PHE A C 1
ATOM 689 O O . PHE A 1 89 ? -1.067 4.074 1.537 1.00 89.50 89 PHE A O 1
ATOM 696 N N . SER A 1 90 ? 0.256 3.251 3.136 1.00 92.00 90 SER A N 1
ATOM 697 C CA . SER A 1 90 ? 0.238 1.871 2.640 1.00 92.00 90 SER A CA 1
ATOM 698 C C . SER A 1 90 ? -1.117 1.164 2.733 1.00 92.00 90 SER A C 1
ATOM 700 O O . SER A 1 90 ? -1.234 0.086 2.157 1.00 92.00 90 SER A O 1
ATOM 702 N N . ILE A 1 91 ? -2.158 1.755 3.338 1.00 94.69 91 ILE A N 1
ATOM 703 C CA . ILE A 1 91 ? -3.531 1.223 3.217 1.00 94.69 91 ILE A CA 1
ATOM 704 C C . ILE A 1 91 ? -3.937 1.109 1.737 1.00 94.69 91 ILE A C 1
ATOM 706 O O . ILE A 1 91 ? -4.646 0.176 1.366 1.00 94.69 91 ILE A O 1
ATOM 710 N N . SER A 1 92 ? -3.405 1.975 0.866 1.00 93.56 92 SER A N 1
ATOM 711 C CA . SER A 1 92 ? -3.621 1.906 -0.583 1.00 93.56 92 SER A CA 1
ATOM 712 C C . SER A 1 92 ? -3.275 0.541 -1.192 1.00 93.56 92 SER A C 1
ATOM 714 O O . SER A 1 92 ? -3.916 0.130 -2.156 1.00 93.56 92 SER A O 1
ATOM 716 N N . LYS A 1 93 ? -2.318 -0.205 -0.617 1.00 94.88 93 LYS A N 1
ATOM 717 C CA . LYS A 1 93 ? -1.961 -1.556 -1.084 1.00 94.88 93 LYS A CA 1
ATOM 718 C C . LYS A 1 93 ? -3.122 -2.540 -0.916 1.00 94.88 93 LYS A C 1
ATOM 720 O O . LYS A 1 93 ? -3.359 -3.349 -1.804 1.00 94.88 93 LYS A O 1
ATOM 725 N N . SER A 1 94 ? -3.900 -2.420 0.160 1.00 96.44 94 SER A N 1
ATOM 726 C CA . SER A 1 94 ? -5.095 -3.245 0.376 1.00 96.44 94 SER A CA 1
ATOM 727 C C . SER A 1 94 ? -6.180 -2.968 -0.666 1.00 96.44 94 SER A C 1
ATOM 729 O O . SER A 1 94 ? -6.843 -3.898 -1.121 1.00 96.44 94 SER A O 1
ATOM 731 N N . TYR A 1 95 ? -6.340 -1.708 -1.090 1.00 95.62 95 TYR A N 1
ATOM 732 C CA . TYR A 1 95 ? -7.260 -1.364 -2.178 1.00 95.62 95 TYR A CA 1
ATOM 733 C C . TYR A 1 95 ? -6.802 -1.967 -3.509 1.00 95.62 95 TYR A C 1
ATOM 735 O O . TYR A 1 95 ? -7.621 -2.521 -4.235 1.00 95.62 95 TYR A O 1
ATOM 743 N N . LEU A 1 96 ? -5.497 -1.934 -3.803 1.00 95.38 96 LEU A N 1
ATOM 744 C CA . LEU A 1 96 ? -4.940 -2.573 -5.000 1.00 95.38 96 LEU A CA 1
ATOM 745 C C . LEU A 1 96 ? -5.168 -4.092 -5.000 1.00 95.38 96 LEU A C 1
ATOM 747 O O . LEU A 1 96 ? -5.563 -4.639 -6.028 1.00 95.38 96 LEU A O 1
ATOM 751 N N . SER A 1 97 ? -5.008 -4.765 -3.857 1.00 96.19 97 SER A N 1
ATOM 752 C CA . SER A 1 97 ? -5.323 -6.195 -3.727 1.00 96.19 97 SER A CA 1
ATOM 753 C C . SER A 1 97 ? -6.805 -6.496 -3.975 1.00 96.19 97 SER A C 1
ATOM 755 O O . SER A 1 97 ? -7.131 -7.507 -4.596 1.00 96.19 97 SER A O 1
ATOM 757 N N . LEU A 1 98 ? -7.715 -5.615 -3.543 1.00 97.38 98 LEU A N 1
ATOM 758 C CA . LEU A 1 98 ? -9.143 -5.752 -3.845 1.00 97.38 98 LEU A CA 1
ATOM 759 C C . LEU A 1 98 ? -9.423 -5.566 -5.343 1.00 97.38 98 LEU A C 1
ATOM 761 O O . LEU A 1 98 ? -10.118 -6.388 -5.937 1.00 97.38 98 LEU A O 1
ATOM 765 N N . CYS A 1 99 ? -8.853 -4.528 -5.965 1.00 97.44 99 CYS A N 1
ATOM 766 C CA . CYS A 1 99 ? -8.973 -4.293 -7.407 1.00 97.44 99 CYS A CA 1
ATOM 767 C C . CYS A 1 99 ? -8.450 -5.480 -8.224 1.00 97.44 99 CYS A C 1
ATOM 769 O O . CYS A 1 99 ? -9.062 -5.846 -9.223 1.00 97.44 99 CYS A O 1
ATOM 771 N N . MET A 1 100 ? -7.359 -6.114 -7.783 1.00 97.69 100 MET A N 1
ATOM 772 C CA . MET A 1 100 ? -6.856 -7.348 -8.386 1.00 97.69 100 MET A CA 1
ATOM 773 C C . MET A 1 100 ? -7.894 -8.474 -8.319 1.00 97.69 100 MET A C 1
ATOM 775 O O . MET A 1 100 ? -8.151 -9.121 -9.328 1.00 97.69 100 MET A O 1
ATOM 779 N N . GLY A 1 101 ? -8.533 -8.686 -7.164 1.00 97.56 101 GLY A N 1
ATOM 780 C CA . GLY A 1 101 ? -9.593 -9.690 -7.024 1.00 97.56 101 GLY A CA 1
ATOM 781 C C . GLY A 1 101 ? -10.764 -9.460 -7.986 1.00 97.56 101 GLY A C 1
ATOM 782 O O . GLY A 1 101 ? -11.254 -10.410 -8.595 1.00 97.56 101 GLY A O 1
ATOM 783 N N . VAL A 1 102 ? -11.162 -8.198 -8.183 1.00 98.38 102 VAL A N 1
ATOM 784 C CA . VAL A 1 102 ? -12.174 -7.817 -9.185 1.00 98.38 102 VAL A CA 1
ATOM 785 C C . VAL A 1 102 ? -11.675 -8.097 -10.607 1.00 98.38 102 VAL A C 1
ATOM 787 O O . VAL A 1 102 ? -12.384 -8.725 -11.383 1.00 98.38 102 VAL A O 1
ATOM 790 N N . ALA A 1 103 ? -10.438 -7.720 -10.942 1.00 98.12 103 ALA A N 1
ATOM 791 C CA . ALA A 1 103 ? -9.860 -7.963 -12.266 1.00 98.12 103 ALA A CA 1
ATOM 792 C C . ALA A 1 103 ? -9.745 -9.461 -12.611 1.00 98.12 103 ALA A C 1
ATOM 794 O O . ALA A 1 103 ? -9.904 -9.833 -13.775 1.00 98.12 103 ALA A O 1
ATOM 795 N N . VAL A 1 104 ? -9.493 -10.317 -11.615 1.00 98.25 104 VAL A N 1
ATOM 796 C CA . VAL A 1 104 ? -9.522 -11.780 -11.768 1.00 98.25 104 VAL A CA 1
ATOM 797 C C . VAL A 1 104 ? -10.948 -12.269 -12.009 1.00 98.25 104 VAL A C 1
ATOM 799 O O . VAL A 1 104 ? -11.183 -13.012 -12.959 1.00 98.25 104 VAL A O 1
ATOM 802 N N . ASN A 1 105 ? -11.907 -11.828 -11.188 1.00 98.25 105 ASN A N 1
ATOM 803 C CA . ASN A 1 105 ? -13.319 -12.183 -11.345 1.00 98.25 105 ASN A CA 1
ATOM 804 C C . ASN A 1 105 ? -13.865 -11.803 -12.732 1.00 98.25 105 ASN A C 1
ATOM 806 O O . ASN A 1 105 ? -14.610 -12.570 -13.338 1.00 98.25 105 ASN A O 1
ATOM 810 N N . ASP A 1 106 ? -13.453 -10.646 -13.243 1.00 98.38 106 ASP A N 1
ATOM 811 C CA . ASP A 1 106 ? -13.902 -10.115 -14.529 1.00 98.38 106 ASP A CA 1
ATOM 812 C C . ASP A 1 106 ? -13.114 -10.692 -15.722 1.00 98.38 106 ASP A C 1
ATOM 814 O O . ASP A 1 106 ? -13.364 -10.330 -16.872 1.00 98.38 106 ASP A O 1
ATOM 818 N N . GLY A 1 107 ? -12.149 -11.587 -15.477 1.00 97.75 107 GLY A N 1
ATOM 819 C CA . GLY A 1 107 ? -11.345 -12.239 -16.515 1.00 97.75 107 GLY A CA 1
ATOM 820 C C . GLY A 1 107 ? -10.309 -11.336 -17.194 1.00 97.75 107 GLY A C 1
ATOM 821 O O . GLY A 1 107 ? -9.699 -11.750 -18.179 1.00 97.75 107 GLY A O 1
ATOM 822 N N . ILE A 1 108 ? -10.079 -10.124 -16.677 1.00 98.00 108 ILE A N 1
ATOM 823 C CA . ILE A 1 108 ? -9.041 -9.201 -17.166 1.00 98.00 108 ILE A CA 1
ATOM 824 C C . ILE A 1 108 ? -7.652 -9.772 -16.861 1.00 98.00 108 ILE A C 1
ATOM 826 O O . ILE A 1 108 ? -6.761 -9.719 -17.707 1.00 98.00 108 ILE A O 1
ATOM 830 N N . ILE A 1 109 ? -7.477 -10.338 -15.662 1.00 98.12 109 ILE A N 1
ATOM 831 C CA . ILE A 1 109 ? -6.264 -11.047 -15.236 1.00 98.12 109 ILE A CA 1
ATOM 832 C C . ILE A 1 109 ? -6.658 -12.505 -14.965 1.00 98.12 109 ILE A C 1
ATOM 834 O O . ILE A 1 109 ? -7.033 -12.840 -13.845 1.00 98.12 109 ILE A O 1
ATOM 838 N N . PRO A 1 110 ? -6.628 -13.382 -15.983 1.00 96.56 110 PRO A N 1
ATOM 839 C CA . PRO A 1 110 ? -7.162 -14.738 -15.861 1.00 96.56 110 PRO A CA 1
ATOM 840 C C . PRO A 1 110 ? -6.275 -15.674 -15.028 1.00 96.56 110 PRO A C 1
ATOM 842 O O . PRO A 1 110 ? -6.758 -16.688 -14.533 1.00 96.56 110 PRO A O 1
ATOM 845 N N . ASP A 1 111 ? -4.986 -15.354 -14.880 1.00 97.88 111 ASP A N 1
ATOM 846 C CA . ASP A 1 111 ? -4.026 -16.135 -14.103 1.00 97.88 111 ASP A CA 1
ATOM 847 C C . ASP A 1 111 ? -3.027 -15.209 -13.398 1.00 97.88 111 ASP A C 1
ATOM 849 O O . ASP A 1 111 ? -2.242 -14.502 -14.035 1.00 97.88 111 ASP A O 1
ATOM 853 N N . VAL A 1 112 ? -3.039 -15.226 -12.065 1.00 98.12 112 VAL A N 1
ATOM 854 C CA . VAL A 1 112 ? -2.117 -14.428 -11.244 1.00 98.12 112 VAL A CA 1
ATOM 855 C C . VAL A 1 112 ? -0.685 -14.975 -11.257 1.00 98.12 112 VAL A C 1
ATOM 857 O O . VAL A 1 112 ? 0.252 -14.261 -10.903 1.00 98.12 112 VAL A O 1
ATOM 860 N N . HIS A 1 113 ? -0.488 -16.220 -11.684 1.00 98.38 113 HIS A N 1
ATOM 861 C CA . HIS A 1 113 ? 0.830 -16.826 -11.851 1.00 98.38 113 HIS A CA 1
ATOM 862 C C . HIS A 1 113 ? 1.401 -16.620 -13.259 1.00 98.38 113 HIS A C 1
ATOM 864 O O . HIS A 1 113 ? 2.557 -16.964 -13.505 1.00 98.38 113 HIS A O 1
ATOM 870 N N . ALA A 1 114 ? 0.646 -16.005 -14.174 1.00 98.44 114 ALA A N 1
ATOM 871 C CA . ALA A 1 114 ? 1.170 -15.614 -15.473 1.00 98.44 114 ALA A CA 1
ATOM 872 C C . ALA A 1 114 ? 2.098 -14.385 -15.353 1.00 98.44 114 ALA A C 1
ATOM 874 O O . ALA A 1 114 ? 1.850 -13.495 -14.528 1.00 98.44 114 ALA A O 1
ATOM 875 N N . PRO A 1 115 ? 3.141 -14.279 -16.201 1.00 98.50 115 PRO A N 1
ATOM 876 C CA . PRO A 1 115 ? 3.969 -13.082 -16.264 1.00 98.50 115 PRO A CA 1
ATOM 877 C C . PRO A 1 115 ? 3.152 -11.836 -16.619 1.00 98.50 115 PRO A C 1
ATOM 879 O O . PRO A 1 115 ? 2.354 -11.858 -17.561 1.00 98.50 115 PRO A O 1
ATOM 882 N N . ILE A 1 116 ? 3.397 -10.720 -15.933 1.00 98.50 116 ILE A N 1
ATOM 883 C CA . ILE A 1 116 ? 2.646 -9.461 -16.107 1.00 98.50 116 ILE A CA 1
ATOM 884 C C . ILE A 1 116 ? 2.731 -8.952 -17.549 1.00 98.50 116 ILE A C 1
ATOM 886 O O . ILE A 1 116 ? 1.734 -8.502 -18.125 1.00 98.50 116 ILE A O 1
ATOM 890 N N . ARG A 1 117 ? 3.901 -9.129 -18.176 1.00 98.12 117 ARG A N 1
ATOM 891 C CA . ARG A 1 117 ? 4.159 -8.769 -19.577 1.00 98.12 117 ARG A CA 1
ATOM 892 C C . ARG A 1 117 ? 3.231 -9.435 -20.584 1.00 98.12 117 ARG A C 1
ATOM 894 O O . ARG A 1 117 ? 3.223 -9.042 -21.746 1.00 98.12 117 ARG A O 1
ATOM 901 N N . THR A 1 118 ? 2.495 -10.483 -20.212 1.00 97.75 118 THR A N 1
ATOM 902 C CA . THR A 1 118 ? 1.507 -11.103 -21.109 1.00 97.75 118 THR A CA 1
ATOM 903 C C . THR A 1 118 ? 0.382 -10.123 -21.445 1.00 97.75 118 THR A C 1
ATOM 905 O O . THR A 1 118 ? -0.038 -10.083 -22.602 1.00 97.75 118 THR A O 1
ATOM 908 N N . ILE A 1 119 ? 0.008 -9.262 -20.493 1.00 97.62 119 ILE A N 1
ATOM 909 C CA . ILE A 1 119 ? -1.076 -8.278 -20.601 1.00 97.62 119 ILE A CA 1
ATOM 910 C C . ILE A 1 119 ? -0.522 -6.850 -20.717 1.00 97.62 119 ILE A C 1
ATOM 912 O O . ILE A 1 119 ? -0.918 -6.117 -21.619 1.00 97.62 119 ILE A O 1
ATOM 916 N N . VAL A 1 120 ? 0.412 -6.452 -19.846 1.00 97.31 120 VAL A N 1
ATOM 917 C CA . VAL A 1 120 ? 0.960 -5.082 -19.808 1.00 97.31 120 VAL A CA 1
ATOM 918 C C . VAL A 1 120 ? 2.100 -4.937 -20.822 1.00 97.31 120 VAL A C 1
ATOM 920 O O . VAL A 1 120 ? 3.018 -5.755 -20.835 1.00 97.31 120 VAL A O 1
ATOM 923 N N . LYS A 1 121 ? 2.035 -3.914 -21.690 1.00 97.25 121 LYS A N 1
ATOM 924 C CA . LYS A 1 121 ? 2.951 -3.699 -22.837 1.00 97.25 121 LYS A CA 1
ATOM 925 C C . LYS A 1 121 ? 3.637 -2.327 -22.832 1.00 97.25 121 LYS A C 1
ATOM 927 O O . LYS A 1 121 ? 3.983 -1.805 -23.885 1.00 97.25 121 LYS A O 1
ATOM 932 N N . ASP A 1 122 ? 3.796 -1.723 -21.662 1.00 96.25 122 ASP A N 1
ATOM 933 C CA . ASP A 1 122 ? 4.404 -0.395 -21.491 1.00 96.25 122 ASP A CA 1
ATOM 934 C C . ASP A 1 122 ? 5.946 -0.410 -21.473 1.00 96.25 122 ASP A C 1
ATOM 936 O O . ASP A 1 122 ? 6.572 0.637 -21.329 1.00 96.25 122 ASP A O 1
ATOM 940 N N . GLY A 1 123 ? 6.557 -1.590 -21.621 1.00 96.62 123 GLY A N 1
ATOM 941 C CA . GLY A 1 123 ? 8.004 -1.799 -21.574 1.00 96.62 123 GLY A CA 1
ATOM 942 C C . GLY A 1 123 ? 8.562 -2.089 -20.177 1.00 96.62 123 GLY A C 1
ATOM 943 O O . GLY A 1 123 ? 9.702 -2.537 -20.061 1.00 96.62 123 GLY A O 1
ATOM 944 N N . GLY A 1 124 ? 7.769 -1.926 -19.110 1.00 96.94 124 GLY A N 1
ATOM 945 C CA . GLY A 1 124 ? 8.222 -2.107 -17.724 1.00 96.94 124 GLY A CA 1
ATOM 946 C C . GLY A 1 124 ? 8.618 -3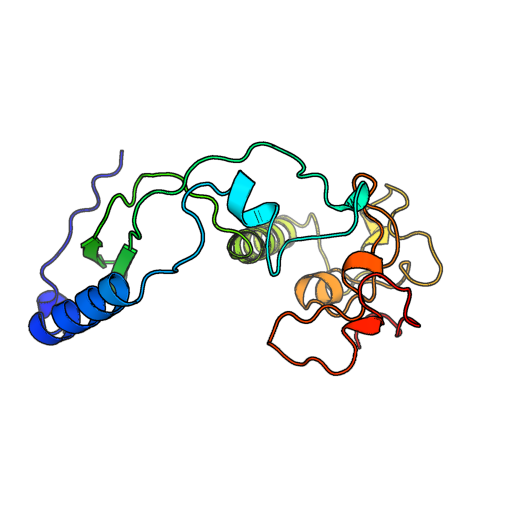.544 -17.359 1.00 96.94 124 GLY A C 1
ATOM 947 O O . GLY A 1 124 ? 9.259 -3.770 -16.333 1.00 96.94 124 GLY A O 1
ATOM 948 N N . PHE A 1 125 ? 8.269 -4.517 -18.205 1.00 98.25 125 PHE A N 1
ATOM 949 C CA . PHE A 1 125 ? 8.518 -5.947 -18.002 1.00 98.25 125 PHE A CA 1
ATOM 950 C C . PHE A 1 125 ? 9.249 -6.613 -19.182 1.00 98.25 125 PHE A C 1
ATOM 952 O O . PHE A 1 125 ? 9.125 -7.820 -19.382 1.00 98.25 125 PHE A O 1
ATOM 959 N N . ASP A 1 126 ? 9.995 -5.845 -19.982 1.00 97.81 126 ASP A N 1
ATOM 960 C CA . ASP A 1 126 ? 10.739 -6.385 -21.132 1.00 97.81 126 ASP A CA 1
ATOM 961 C C . ASP A 1 126 ? 12.189 -6.783 -20.807 1.00 97.81 126 ASP A C 1
ATOM 963 O O . ASP A 1 126 ? 12.789 -7.547 -21.564 1.00 97.81 126 ASP A O 1
ATOM 967 N N . SER A 1 127 ? 12.755 -6.308 -19.688 1.00 97.75 127 SER A N 1
ATOM 968 C CA . SER A 1 127 ? 14.126 -6.643 -19.275 1.00 97.75 127 SER A CA 1
ATOM 969 C C . SER A 1 127 ? 14.278 -8.116 -18.878 1.00 97.75 127 SER A C 1
ATOM 971 O O . SER A 1 127 ? 13.313 -8.785 -18.502 1.00 97.75 127 SER A O 1
ATOM 973 N N . GLU A 1 128 ? 15.514 -8.624 -18.906 1.00 97.88 128 GLU A N 1
ATOM 974 C CA . GLU A 1 128 ? 15.816 -9.992 -18.464 1.00 97.88 128 GLU A CA 1
ATOM 975 C C . GLU A 1 128 ? 15.423 -10.241 -17.001 1.00 97.88 128 GLU A C 1
ATOM 977 O O . GLU A 1 128 ? 14.922 -11.323 -16.695 1.00 97.88 128 GLU A O 1
ATOM 982 N N . GLN A 1 129 ? 15.583 -9.235 -16.133 1.00 97.81 129 GLN A N 1
ATOM 983 C CA . GLN A 1 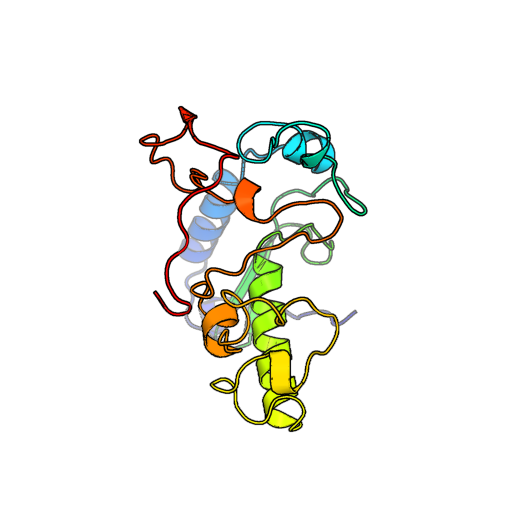129 ? 15.160 -9.282 -14.733 1.00 97.81 129 GLN A CA 1
ATOM 984 C C . GLN A 1 129 ? 13.629 -9.335 -14.608 1.00 97.81 129 GLN A C 1
ATOM 986 O O . GLN A 1 129 ? 13.087 -10.187 -13.905 1.00 97.81 129 GLN A O 1
ATOM 991 N N . ASN A 1 130 ? 12.911 -8.466 -15.329 1.00 98.44 130 ASN A N 1
ATOM 992 C CA . ASN A 1 130 ? 11.482 -8.262 -15.092 1.00 98.44 130 ASN A CA 1
ATOM 993 C C . ASN A 1 130 ? 10.571 -9.209 -15.881 1.00 98.44 130 ASN A C 1
ATOM 995 O O . ASN A 1 130 ? 9.412 -9.400 -15.507 1.00 98.44 130 ASN A O 1
ATOM 999 N N . LYS A 1 131 ? 11.049 -9.808 -16.980 1.00 98.19 131 LYS A N 1
ATOM 1000 C CA . LYS A 1 131 ? 10.188 -10.531 -17.935 1.00 98.19 131 LYS A CA 1
ATOM 1001 C C . LYS A 1 131 ? 9.431 -11.723 -17.357 1.00 98.19 131 LYS A C 1
ATOM 1003 O O . LYS A 1 131 ? 8.404 -12.113 -17.913 1.00 98.19 131 LYS A O 1
ATOM 1008 N N . ASN A 1 132 ? 9.938 -12.304 -16.274 1.00 98.12 132 ASN A N 1
ATOM 1009 C CA . ASN A 1 132 ? 9.334 -13.459 -15.614 1.00 98.12 132 ASN A CA 1
ATOM 1010 C C . ASN A 1 132 ? 8.529 -13.078 -14.362 1.00 98.12 132 ASN A C 1
ATOM 1012 O O . ASN A 1 132 ? 7.984 -13.970 -13.717 1.00 98.12 132 ASN A O 1
ATOM 1016 N N . ILE A 1 133 ? 8.429 -11.786 -14.026 1.00 98.75 133 ILE A N 1
ATOM 1017 C CA . ILE A 1 133 ? 7.649 -11.325 -12.876 1.00 98.75 133 ILE A CA 1
ATOM 1018 C C . ILE A 1 133 ? 6.168 -11.618 -13.116 1.00 98.75 133 ILE A C 1
ATOM 1020 O O . ILE A 1 133 ? 5.576 -11.184 -14.109 1.00 98.75 133 ILE A O 1
ATOM 1024 N N . THR A 1 134 ? 5.570 -12.335 -12.174 1.00 98.75 134 THR A N 1
ATOM 1025 C CA . THR A 1 134 ? 4.146 -12.685 -12.150 1.00 98.75 134 THR A CA 1
ATOM 1026 C C . THR A 1 134 ? 3.340 -11.684 -11.327 1.00 98.75 134 THR A C 1
ATOM 1028 O O . THR A 1 134 ? 3.884 -10.970 -10.477 1.00 98.75 134 THR A O 1
ATOM 1031 N N . TRP A 1 135 ? 2.021 -11.647 -11.534 1.00 98.31 135 TRP A N 1
ATOM 1032 C CA . TRP A 1 135 ? 1.134 -10.832 -10.696 1.00 98.31 135 TRP A CA 1
ATOM 1033 C C . TRP A 1 135 ? 1.241 -11.222 -9.218 1.00 98.31 135 TRP A C 1
ATOM 1035 O O . TRP A 1 135 ? 1.318 -10.346 -8.360 1.00 98.31 135 TRP A O 1
ATOM 1045 N N . ALA A 1 136 ? 1.313 -12.523 -8.924 1.00 98.06 136 ALA A N 1
ATOM 1046 C CA . ALA A 1 136 ? 1.460 -13.052 -7.572 1.00 98.06 136 ALA A CA 1
ATOM 1047 C C . ALA A 1 136 ? 2.710 -12.502 -6.866 1.00 98.06 136 ALA A C 1
ATOM 1049 O O . ALA A 1 136 ? 2.611 -12.049 -5.730 1.00 98.06 136 ALA A O 1
ATOM 1050 N N . GLN A 1 137 ? 3.855 -12.451 -7.552 1.00 98.44 137 GLN A N 1
ATOM 1051 C CA . GLN A 1 137 ? 5.101 -11.922 -6.982 1.00 98.44 137 GLN A CA 1
ATOM 1052 C C . GLN A 1 137 ? 5.020 -10.418 -6.686 1.00 98.44 137 GLN A C 1
ATOM 1054 O O . GLN A 1 137 ? 5.514 -9.966 -5.655 1.00 98.44 137 GLN A O 1
ATOM 1059 N N . MET A 1 138 ? 4.345 -9.629 -7.531 1.00 96.69 138 MET A N 1
ATOM 1060 C CA . MET A 1 138 ? 4.088 -8.212 -7.227 1.00 96.69 138 MET A CA 1
ATOM 1061 C C . MET A 1 138 ? 3.162 -8.045 -6.015 1.00 96.69 138 MET A C 1
ATOM 1063 O O . MET A 1 138 ? 3.415 -7.202 -5.158 1.00 96.69 138 MET A O 1
ATOM 1067 N N . LEU A 1 139 ? 2.110 -8.863 -5.914 1.00 96.44 139 LEU A N 1
ATOM 1068 C CA . LEU A 1 139 ? 1.149 -8.824 -4.802 1.00 96.44 139 LEU A CA 1
ATOM 1069 C C . LEU A 1 139 ? 1.750 -9.306 -3.475 1.00 96.44 139 LEU A C 1
ATOM 1071 O O . LEU A 1 139 ? 1.269 -8.924 -2.410 1.00 96.44 139 LEU A O 1
ATOM 1075 N N . GLN A 1 140 ? 2.788 -10.139 -3.539 1.00 96.19 140 GLN A N 1
ATOM 1076 C CA . GLN A 1 140 ? 3.493 -10.695 -2.383 1.00 96.19 140 GLN A CA 1
ATOM 1077 C C . GLN A 1 140 ? 4.781 -9.941 -2.042 1.00 96.19 140 GLN A C 1
ATOM 1079 O O . GLN A 1 140 ? 5.431 -10.294 -1.064 1.00 96.19 140 GLN A O 1
ATOM 1084 N N . LEU A 1 141 ? 5.112 -8.881 -2.791 1.00 94.44 141 LEU A N 1
ATOM 1085 C CA . LEU A 1 141 ? 6.313 -8.063 -2.594 1.00 94.44 141 LEU A CA 1
ATOM 1086 C C . LEU A 1 141 ? 7.627 -8.856 -2.752 1.00 94.44 141 LEU A C 1
ATOM 1088 O O . LEU A 1 141 ? 8.600 -8.581 -2.061 1.00 94.44 141 LEU A O 1
ATOM 1092 N N . THR A 1 142 ? 7.656 -9.813 -3.683 1.00 96.75 142 THR A N 1
ATOM 1093 C CA . THR A 1 142 ? 8.811 -10.689 -3.973 1.00 96.75 142 THR A CA 1
ATOM 1094 C C . THR A 1 142 ? 9.299 -10.554 -5.417 1.00 96.75 142 THR A C 1
ATOM 1096 O O . THR A 1 142 ? 9.958 -11.436 -5.953 1.00 96.75 142 THR A O 1
ATOM 1099 N N . SER A 1 143 ? 8.938 -9.478 -6.118 1.00 97.19 143 SER A N 1
ATOM 1100 C CA . SER A 1 143 ? 9.167 -9.375 -7.564 1.00 97.19 143 SER A CA 1
ATOM 1101 C C . SER A 1 143 ? 10.614 -9.119 -7.968 1.00 97.19 143 SER A C 1
ATOM 1103 O O . SER A 1 143 ? 10.972 -9.477 -9.085 1.00 97.19 143 SER A O 1
ATOM 1105 N N . GLU A 1 144 ? 11.416 -8.483 -7.105 1.00 96.06 144 GLU A N 1
ATOM 1106 C CA . GLU A 1 144 ? 12.751 -7.978 -7.467 1.00 96.06 144 GLU A CA 1
ATOM 1107 C C . GLU A 1 144 ? 12.709 -7.135 -8.760 1.00 96.06 144 GLU A C 1
ATOM 1109 O O . GLU A 1 144 ? 13.596 -7.224 -9.610 1.00 96.06 144 GLU A O 1
ATOM 1114 N N . TRP A 1 145 ? 11.628 -6.362 -8.937 1.00 97.44 145 TRP A N 1
ATOM 1115 C CA . TRP A 1 145 ? 11.443 -5.495 -10.099 1.00 97.44 145 TRP A CA 1
ATOM 1116 C C . TRP A 1 145 ? 12.499 -4.388 -10.130 1.00 97.44 145 TRP A C 1
ATOM 1118 O O . TRP A 1 145 ? 12.740 -3.739 -9.112 1.00 97.44 145 TRP A O 1
ATOM 1128 N N . GLU A 1 146 ? 13.064 -4.130 -11.310 1.00 96.56 146 GLU A N 1
ATOM 1129 C CA . GLU A 1 146 ? 13.998 -3.023 -11.545 1.00 96.56 146 GLU A CA 1
ATOM 1130 C C . GLU A 1 146 ? 13.483 -2.019 -12.576 1.00 96.56 146 GLU A C 1
ATOM 1132 O O . GLU A 1 146 ? 12.766 -2.378 -13.512 1.00 96.56 146 GLU A O 1
ATOM 1137 N N . GLY A 1 147 ? 13.904 -0.760 -12.461 1.00 95.56 147 GLY A N 1
ATOM 1138 C CA . GLY A 1 147 ? 13.568 0.277 -13.429 1.00 95.56 147 GLY A CA 1
ATOM 1139 C C . GLY A 1 147 ? 13.316 1.636 -12.792 1.00 95.56 147 GLY A C 1
ATOM 1140 O O . GLY A 1 147 ? 13.679 1.900 -11.651 1.00 95.56 147 GLY A O 1
ATOM 1141 N N . THR A 1 148 ? 12.676 2.523 -13.551 1.00 94.06 148 THR A N 1
ATOM 1142 C CA . THR A 1 148 ? 12.366 3.886 -13.107 1.00 94.06 148 THR A CA 1
ATOM 1143 C C . THR A 1 148 ? 10.886 4.176 -13.304 1.00 94.06 148 THR A C 1
ATOM 1145 O O . THR A 1 148 ? 10.373 4.025 -14.411 1.00 94.06 148 THR A O 1
ATOM 1148 N N . LEU A 1 149 ? 10.215 4.652 -12.254 1.00 92.38 149 LEU A N 1
ATOM 1149 C CA . LEU A 1 149 ? 8.836 5.139 -12.308 1.00 92.38 149 LEU A CA 1
ATOM 1150 C C . LEU A 1 149 ? 8.784 6.596 -11.847 1.00 92.38 149 LEU A C 1
ATOM 1152 O O . LEU A 1 149 ? 9.237 6.922 -10.754 1.00 92.38 149 LEU A O 1
ATOM 1156 N N . TRP A 1 150 ? 8.227 7.480 -12.679 1.00 91.25 150 TRP A N 1
ATOM 1157 C CA . TRP A 1 150 ? 8.135 8.925 -12.407 1.00 91.25 150 TRP A CA 1
ATOM 1158 C C . TRP A 1 150 ? 9.472 9.560 -11.982 1.00 91.25 150 TRP A C 1
ATOM 1160 O O . TRP A 1 150 ? 9.551 10.250 -10.965 1.00 91.25 150 TRP A O 1
ATOM 1170 N N . ASP A 1 151 ? 10.532 9.272 -12.742 1.00 89.38 151 ASP A N 1
ATOM 1171 C CA . ASP A 1 151 ? 11.914 9.704 -12.479 1.00 89.38 151 ASP A CA 1
ATOM 1172 C C . ASP A 1 151 ? 12.522 9.168 -11.168 1.00 89.38 151 ASP A C 1
ATOM 1174 O O . ASP A 1 151 ? 13.612 9.582 -10.767 1.00 89.38 151 ASP A O 1
ATOM 1178 N N . LYS A 1 152 ? 11.849 8.219 -10.504 1.00 89.81 152 LYS A N 1
ATOM 1179 C CA . LYS A 1 152 ? 12.340 7.536 -9.306 1.00 89.81 152 LYS A CA 1
ATOM 1180 C C . LYS A 1 152 ? 12.844 6.139 -9.666 1.00 89.81 152 LYS A C 1
ATOM 1182 O O . LYS A 1 152 ? 12.041 5.310 -10.095 1.00 89.81 152 LYS A O 1
ATOM 1187 N N . PRO A 1 153 ? 14.151 5.878 -9.544 1.00 92.06 153 PRO A N 1
ATOM 1188 C CA . PRO A 1 153 ? 14.703 4.562 -9.822 1.00 92.06 153 PRO A CA 1
ATOM 1189 C C . PRO A 1 153 ? 14.444 3.593 -8.660 1.00 92.06 153 PRO A C 1
ATOM 1191 O O . PRO A 1 153 ? 14.412 4.019 -7.509 1.00 92.06 153 PRO A O 1
ATOM 1194 N N . ASP A 1 154 ? 14.324 2.299 -8.951 1.00 92.12 154 ASP A N 1
ATOM 1195 C CA . ASP A 1 154 ? 14.060 1.217 -7.987 1.00 92.12 154 ASP A CA 1
ATOM 1196 C C . ASP A 1 154 ? 15.027 1.213 -6.795 1.00 92.12 154 ASP A C 1
ATOM 1198 O O . ASP A 1 154 ? 14.641 0.959 -5.654 1.00 92.12 154 ASP A O 1
ATOM 1202 N N . TRP A 1 155 ? 16.289 1.575 -7.040 1.00 89.88 155 TRP A N 1
ATOM 1203 C CA . TRP A 1 155 ? 17.345 1.437 -6.049 1.00 89.88 155 TRP A CA 1
ATOM 1204 C C . TRP A 1 155 ? 17.206 2.363 -4.840 1.00 89.88 155 TRP A C 1
ATOM 1206 O O . TRP A 1 155 ? 17.950 2.199 -3.873 1.00 89.88 155 TRP A O 1
ATOM 1216 N N . ILE A 1 156 ? 16.262 3.310 -4.848 1.00 87.19 156 ILE A N 1
ATOM 1217 C CA . ILE A 1 156 ? 15.927 4.090 -3.647 1.00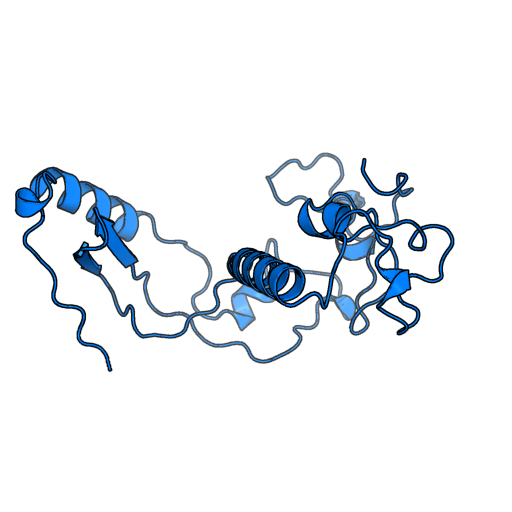 87.19 156 ILE A CA 1
ATOM 1218 C C . ILE A 1 156 ? 15.370 3.217 -2.520 1.00 87.19 156 ILE A C 1
ATOM 1220 O O . ILE A 1 156 ? 15.547 3.545 -1.349 1.00 87.19 156 ILE A O 1
ATOM 1224 N N . ASP A 1 157 ? 14.745 2.089 -2.863 1.00 84.94 157 ASP A N 1
ATOM 1225 C CA . ASP A 1 157 ? 14.207 1.141 -1.890 1.00 84.94 157 ASP A CA 1
ATOM 1226 C C . ASP A 1 157 ? 15.248 0.089 -1.464 1.00 84.94 157 ASP A C 1
ATOM 1228 O O . ASP A 1 157 ? 15.008 -0.714 -0.558 1.00 84.94 157 ASP A O 1
ATOM 1232 N N . HIS A 1 158 ? 16.445 0.101 -2.058 1.00 87.25 158 HIS A N 1
ATOM 1233 C CA . HIS A 1 158 ? 17.531 -0.793 -1.668 1.00 87.25 158 HIS A CA 1
ATOM 1234 C C . HIS A 1 158 ? 18.200 -0.344 -0.372 1.00 87.25 158 HIS A C 1
ATOM 1236 O O . HIS A 1 158 ? 18.484 0.838 -0.159 1.00 87.25 158 HIS A O 1
ATOM 1242 N N . TYR A 1 159 ? 18.487 -1.329 0.487 1.00 82.88 159 TYR A N 1
ATOM 1243 C CA . TYR A 1 159 ? 19.066 -1.123 1.819 1.00 82.88 159 TYR A CA 1
ATOM 1244 C C . TYR A 1 159 ? 18.259 -0.146 2.684 1.00 82.88 159 TYR A C 1
ATOM 1246 O O . TYR A 1 159 ? 18.800 0.505 3.579 1.00 82.88 159 TYR A O 1
ATOM 1254 N N . ARG A 1 160 ? 16.955 -0.020 2.405 1.00 78.75 160 ARG A N 1
ATOM 1255 C CA . ARG A 1 160 ? 16.075 0.852 3.165 1.00 78.75 160 ARG A CA 1
ATOM 1256 C C . ARG A 1 160 ? 15.800 0.236 4.525 1.00 78.75 160 ARG A C 1
ATOM 1258 O O . ARG A 1 160 ? 15.312 -0.887 4.626 1.00 78.75 160 ARG A O 1
ATOM 1265 N N . ASP A 1 161 ? 16.068 1.014 5.561 1.00 71.94 161 ASP A N 1
ATOM 1266 C CA . ASP 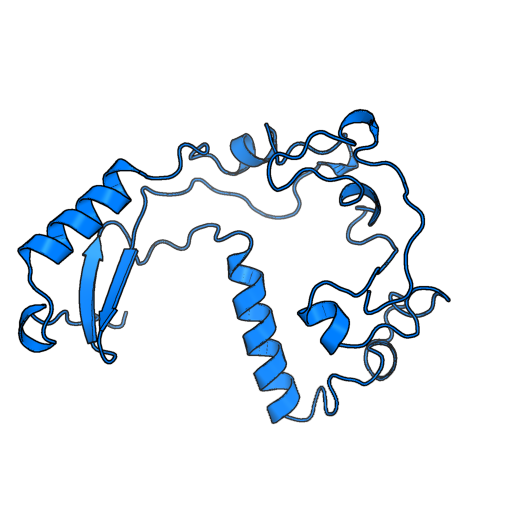A 1 161 ? 15.700 0.641 6.910 1.00 71.94 161 ASP A CA 1
ATOM 1267 C C . ASP A 1 161 ? 14.265 1.095 7.212 1.00 71.94 161 ASP A C 1
ATOM 1269 O O . ASP A 1 161 ? 13.999 2.265 7.496 1.00 71.94 161 ASP A O 1
ATOM 1273 N N . VAL A 1 162 ? 13.325 0.159 7.090 1.00 66.94 162 VAL A N 1
ATOM 1274 C CA . VAL A 1 162 ? 11.898 0.397 7.356 1.00 66.94 162 VAL A CA 1
ATOM 1275 C C . VAL A 1 162 ? 11.508 -0.033 8.781 1.00 66.94 162 VAL A C 1
ATOM 1277 O O . VAL A 1 162 ? 10.451 0.363 9.266 1.00 66.94 162 VAL A O 1
ATOM 1280 N N . ILE A 1 163 ? 12.344 -0.829 9.467 1.00 62.53 163 ILE A N 1
ATOM 1281 C CA . ILE A 1 163 ? 12.015 -1.483 10.755 1.00 62.53 163 ILE A CA 1
ATOM 1282 C C . ILE A 1 163 ? 12.978 -1.072 11.897 1.00 62.53 163 ILE A C 1
ATOM 1284 O O . ILE A 1 163 ? 12.703 -1.345 13.063 1.00 62.53 163 ILE A O 1
ATOM 1288 N N . GLY A 1 164 ? 14.062 -0.357 11.602 1.00 58.62 164 GLY A N 1
ATOM 1289 C CA . GLY A 1 164 ? 15.109 0.047 12.547 1.00 58.62 164 GLY A CA 1
ATOM 1290 C C . GLY A 1 164 ? 16.354 -0.857 12.556 1.00 58.62 164 GLY A C 1
ATOM 1291 O O . GLY A 1 164 ? 17.101 -0.829 13.537 1.00 58.62 164 GLY A O 1
ATOM 1292 N N . ASP A 1 165 ? 16.576 -1.681 11.525 1.00 56.66 165 ASP A N 1
ATOM 1293 C CA . ASP A 1 165 ? 17.805 -2.468 11.367 1.00 56.66 165 ASP A CA 1
ATOM 1294 C C . ASP A 1 165 ? 18.851 -1.678 10.565 1.00 56.66 165 ASP A C 1
ATOM 1296 O O . ASP A 1 165 ? 18.826 -1.576 9.335 1.00 56.66 165 ASP A O 1
ATOM 1300 N N . SER A 1 166 ? 19.797 -1.104 11.304 1.00 62.81 166 SER A N 1
ATOM 1301 C CA . SER A 1 166 ? 20.758 -0.116 10.814 1.00 62.81 166 SER A CA 1
ATOM 1302 C C . SER A 1 166 ? 21.964 -0.702 10.067 1.00 62.81 166 SER A C 1
ATOM 1304 O O . SER A 1 166 ? 22.876 0.039 9.695 1.00 62.81 166 SER A O 1
ATOM 1306 N N . GLN A 1 167 ? 21.988 -2.014 9.810 1.00 66.62 167 GLN A N 1
ATOM 1307 C CA . GLN A 1 167 ? 23.172 -2.727 9.309 1.00 66.62 167 GLN A CA 1
ATOM 1308 C C . GLN A 1 167 ? 23.681 -2.282 7.926 1.00 66.62 167 GLN A C 1
ATOM 1310 O O . GLN A 1 167 ? 24.815 -2.604 7.582 1.00 66.62 167 GLN A O 1
ATOM 1315 N N . ASN A 1 168 ? 22.885 -1.556 7.131 1.00 71.88 168 ASN A N 1
ATOM 1316 C CA . ASN A 1 168 ? 23.288 -1.081 5.797 1.00 71.88 168 ASN A CA 1
ATOM 1317 C C . ASN A 1 168 ? 22.868 0.372 5.502 1.00 71.88 168 ASN A C 1
ATOM 1319 O O . ASN A 1 168 ? 22.680 0.733 4.339 1.00 71.88 168 ASN A O 1
ATOM 1323 N N . LEU A 1 169 ? 22.702 1.217 6.528 1.00 72.06 169 LEU A N 1
ATOM 1324 C CA . LEU A 1 169 ? 22.297 2.620 6.328 1.00 72.06 169 LEU A CA 1
ATOM 1325 C C . LEU A 1 169 ? 23.270 3.404 5.434 1.00 72.06 169 LEU A C 1
ATOM 1327 O O . LEU A 1 169 ? 22.844 4.265 4.670 1.00 72.06 169 LEU A O 1
ATOM 1331 N N . ASP A 1 170 ? 24.561 3.079 5.495 1.00 78.69 170 ASP A N 1
ATOM 1332 C CA . ASP A 1 170 ? 25.620 3.654 4.659 1.00 78.69 170 ASP A CA 1
ATOM 1333 C C . ASP A 1 170 ? 25.441 3.355 3.162 1.00 78.69 170 ASP A C 1
ATOM 1335 O O . ASP A 1 170 ? 25.951 4.086 2.315 1.00 78.69 170 ASP A O 1
ATOM 1339 N N . LYS A 1 171 ? 24.686 2.302 2.832 1.00 79.56 171 LYS A N 1
ATOM 1340 C CA . LYS A 1 171 ? 24.391 1.867 1.461 1.00 79.56 171 LYS A CA 1
ATOM 1341 C C . LYS A 1 171 ? 23.007 2.293 0.986 1.00 79.56 171 LYS A C 1
ATOM 1343 O O . LYS A 1 171 ? 22.624 1.931 -0.130 1.00 79.56 171 LYS A O 1
ATOM 1348 N N . ARG A 1 172 ? 22.236 3.027 1.793 1.00 78.12 172 ARG A N 1
ATOM 1349 C CA . ARG A 1 172 ? 20.899 3.496 1.412 1.00 78.12 172 ARG A CA 1
ATOM 1350 C C . ARG A 1 172 ? 20.959 4.261 0.088 1.00 78.12 172 ARG A C 1
ATOM 1352 O O . ARG A 1 172 ? 21.802 5.136 -0.093 1.00 78.12 172 ARG A O 1
ATOM 1359 N N . GLY A 1 173 ? 20.054 3.936 -0.834 1.00 75.44 173 GLY A N 1
ATOM 1360 C CA . GLY A 1 173 ? 20.026 4.574 -2.152 1.00 75.44 173 GLY A CA 1
ATOM 1361 C C . GLY A 1 173 ? 21.192 4.154 -3.056 1.00 75.44 173 GLY A C 1
ATOM 1362 O O . GLY A 1 173 ? 21.565 4.887 -3.968 1.00 75.44 173 GLY A O 1
ATOM 1363 N N . SER A 1 174 ? 21.793 2.989 -2.811 1.00 83.38 174 SER A N 1
ATOM 1364 C CA . SER A 1 174 ? 22.755 2.366 -3.722 1.00 83.38 174 SER A CA 1
ATOM 1365 C C . SER A 1 174 ? 22.180 1.090 -4.331 1.00 83.38 174 SER A C 1
ATOM 1367 O O . SER A 1 174 ? 21.293 0.442 -3.774 1.00 83.38 174 SER A O 1
ATOM 1369 N N . LYS A 1 175 ? 22.687 0.698 -5.502 1.00 89.12 175 LYS A N 1
ATOM 1370 C CA . LYS A 1 175 ? 22.253 -0.543 -6.149 1.00 89.12 175 LYS A CA 1
ATOM 1371 C C . LYS A 1 175 ? 22.738 -1.759 -5.359 1.00 89.12 175 LYS A C 1
ATOM 1373 O O . LYS A 1 175 ? 23.913 -1.849 -5.003 1.00 89.12 175 LYS A O 1
ATOM 1378 N N . ARG A 1 176 ? 21.848 -2.727 -5.152 1.00 90.50 176 ARG A N 1
ATOM 1379 C CA . ARG A 1 176 ? 22.208 -4.086 -4.737 1.00 90.50 176 ARG A CA 1
ATOM 1380 C C . ARG A 1 176 ? 22.091 -5.035 -5.919 1.00 90.50 176 ARG A C 1
ATOM 1382 O O . ARG A 1 176 ? 21.410 -4.728 -6.893 1.00 90.50 176 ARG A O 1
ATOM 1389 N N . SER A 1 177 ? 22.729 -6.195 -5.820 1.00 93.12 177 SER A N 1
ATOM 1390 C CA . SER A 1 177 ? 22.429 -7.289 -6.740 1.00 93.12 177 SER A CA 1
ATOM 1391 C C . SER A 1 177 ? 21.014 -7.793 -6.461 1.00 93.12 177 SER A C 1
ATOM 1393 O O . SER A 1 177 ? 20.661 -8.068 -5.309 1.00 93.12 177 SER A O 1
ATOM 1395 N N . LEU A 1 178 ? 20.209 -7.864 -7.515 1.00 94.38 178 LEU A N 1
ATOM 1396 C CA . LEU A 1 178 ? 18.851 -8.381 -7.450 1.00 94.38 178 LEU A CA 1
ATOM 1397 C C . LEU A 1 178 ? 18.869 -9.904 -7.401 1.00 94.38 178 LEU A C 1
ATOM 1399 O O . LEU A 1 178 ? 19.777 -10.554 -7.926 1.00 94.38 178 LEU A O 1
ATOM 1403 N N . GLN A 1 179 ? 17.868 -10.453 -6.736 1.00 95.81 179 GLN A N 1
ATOM 1404 C CA . GLN A 1 179 ? 17.572 -11.873 -6.753 1.00 95.81 179 GLN A CA 1
ATOM 1405 C C . GLN A 1 179 ? 16.598 -12.187 -7.901 1.00 95.81 179 GLN A C 1
ATOM 1407 O O . GLN A 1 179 ? 16.005 -11.276 -8.489 1.00 95.81 179 GLN A O 1
ATOM 1412 N N . PRO A 1 180 ? 16.431 -13.467 -8.271 1.00 97.00 180 PRO A N 1
ATOM 1413 C CA . PRO A 1 180 ? 15.378 -13.854 -9.200 1.00 97.00 180 PRO A CA 1
ATOM 1414 C C . PRO A 1 180 ? 13.986 -13.482 -8.655 1.00 97.00 180 PRO A C 1
ATOM 1416 O O . PRO A 1 180 ? 13.759 -13.615 -7.455 1.00 97.00 180 PRO A O 1
ATOM 1419 N N . PRO A 1 181 ? 13.017 -13.103 -9.507 1.00 97.44 181 PRO A N 1
ATOM 1420 C CA . PRO A 1 181 ? 11.644 -12.891 -9.065 1.00 97.44 181 PRO A CA 1
ATOM 1421 C C . PRO A 1 181 ? 11.073 -14.094 -8.303 1.00 97.44 181 PRO A C 1
ATOM 1423 O O . PRO A 1 181 ? 11.137 -15.234 -8.771 1.00 97.44 181 PRO A O 1
ATOM 1426 N N . GLY A 1 182 ? 10.446 -13.829 -7.160 1.00 95.69 182 GLY A N 1
ATOM 1427 C CA . GLY A 1 182 ? 9.825 -14.809 -6.272 1.00 95.69 182 GLY A CA 1
ATOM 1428 C C . GLY A 1 182 ? 10.658 -15.226 -5.063 1.00 95.69 182 GLY A C 1
ATOM 1429 O O . GLY A 1 182 ? 10.232 -16.149 -4.369 1.00 95.69 182 GLY A O 1
ATOM 1430 N N . THR A 1 183 ? 11.807 -14.590 -4.823 1.00 91.12 183 THR A N 1
ATOM 1431 C CA . THR A 1 183 ? 12.608 -14.780 -3.600 1.00 91.12 183 THR A CA 1
ATOM 1432 C C . THR A 1 183 ? 12.091 -14.002 -2.405 1.00 91.12 183 THR A C 1
ATOM 1434 O O . THR A 1 183 ? 11.529 -12.905 -2.621 1.00 91.12 183 THR A O 1
#

Sequence (183 aa):
MLSLSSIEPQQVGVQEELLSKAIKFAIDNESQMDRDIGAALEKGHFEEPWPIGKTIGPVKHRKAGSGVILRKGQLIKTWGDVEYVDMTFSISKSYLSLCMGVAVNDGIIPDVHAPIRTIVKDGGFDSEQNKNITWAQMLQLTSEWEGTLWDKPDWIDHYRDVIGDSQNLDKRGSKRSLQPPGT

pLDDT: mean 90.46, std 10.35, range [47.0, 98.75]

Foldseek 3Di:
DPPQDADAVVVLPDDPVVVVVVVVVCQVPDDPQDQFVVVSCCDDLNNFDPPQSDDDDDTDGDDRDKDWDDDPNHTHDIDDDPVDDHDPPCVVLVVVVVVVVVCCVVCVCVDQQQQPCVNDPPCQQVDPQRVNFGNVLVNVVQRLGFDDDPNHTPQQCPPRDPPPPCPCVVCHSHDDDTDHRPD

Radius of gyration: 21.23 Å; chains: 1; bounding box: 52×36×53 Å